Protein AF-A0A7S3CUX3-F1 (afdb_monomer)

Sequence (142 aa):
SDPFKGKRAVVFALPGAFTPTCSSTHLPGYEKAYEEIKSLDIDDVYCLSVNDAFVMRQWGLHLGLAEEKSSSASPLNPGNFQQVKVLPDGACLFTRGMGMSCTWDSERGFGERSWRYSVVINDMKIEKLFVEAGKVIQNFGP

Secondary structure (DSSP, 8-state):
--TTTT-EEEEEEES-TT-HHIIIIIHHHHHHTHHHHHTTT-SEEEEEESS-HHHHHHHHHHTTPPB-TT---BTTB---BSSSEEEE-TT-HHHHHTT-EEEE-SSS--EEEEPPEEEEEETTEEEEEEE-SS--------

Mean predicted aligned error: 5.37 Å

pLDDT: mean 88.11, std 15.16, range [32.12, 98.69]

Structure (mmCIF, N/CA/C/O backbone):
data_AF-A0A7S3CUX3-F1
#
_entry.id   AF-A0A7S3CUX3-F1
#
loop_
_atom_site.group_PDB
_atom_site.id
_atom_site.type_symbol
_atom_site.label_atom_id
_atom_site.label_alt_id
_atom_site.label_comp_id
_atom_site.label_asym_id
_atom_site.label_entity_id
_atom_site.label_seq_id
_atom_site.pdbx_PDB_ins_code
_atom_site.Cartn_x
_atom_site.Cartn_y
_atom_site.Cartn_z
_atom_site.occupancy
_atom_site.B_iso_or_equiv
_atom_site.auth_seq_id
_atom_site.auth_comp_id
_atom_site.auth_asym_id
_atom_site.auth_atom_id
_atom_site.pdbx_PDB_model_num
ATOM 1 N N . SER A 1 1 ? 4.358 -5.504 15.134 1.00 69.12 1 SER A N 1
ATOM 2 C CA . SER A 1 1 ? 3.013 -6.105 15.243 1.00 69.12 1 SER A CA 1
ATOM 3 C C . SER A 1 1 ? 2.420 -6.201 13.849 1.00 69.12 1 SER A C 1
ATOM 5 O O . SER A 1 1 ? 2.823 -5.426 12.991 1.00 69.12 1 SER A O 1
ATOM 7 N N . ASP A 1 2 ? 1.531 -7.165 13.605 1.00 84.06 2 ASP A N 1
ATOM 8 C CA . ASP A 1 2 ? 0.825 -7.293 12.322 1.00 84.06 2 ASP A CA 1
ATOM 9 C C . ASP A 1 2 ? -0.202 -6.148 12.175 1.00 84.06 2 ASP A C 1
ATOM 11 O O . ASP A 1 2 ? -0.963 -5.926 13.124 1.00 84.06 2 ASP A O 1
ATOM 15 N N . PRO A 1 3 ? -0.216 -5.394 11.058 1.00 87.88 3 PRO A N 1
ATOM 16 C CA . PRO A 1 3 ? -1.113 -4.253 10.886 1.00 87.88 3 PRO A CA 1
ATOM 17 C C . PRO A 1 3 ? -2.599 -4.629 10.783 1.00 87.88 3 PRO A C 1
ATOM 19 O O . PRO A 1 3 ? -3.429 -3.752 11.012 1.00 87.88 3 PRO A O 1
ATOM 22 N N . PHE A 1 4 ? -2.942 -5.889 10.484 1.00 94.56 4 PHE A N 1
ATOM 23 C CA . PHE A 1 4 ? -4.316 -6.336 10.207 1.00 94.56 4 PHE A CA 1
ATOM 24 C C . PHE A 1 4 ? -4.974 -7.114 11.353 1.00 94.56 4 PHE A C 1
ATOM 26 O O . PHE A 1 4 ? -6.173 -7.390 11.306 1.00 94.56 4 PHE A O 1
ATOM 33 N N . LYS A 1 5 ? -4.209 -7.504 12.377 1.00 96.81 5 LYS A N 1
ATOM 34 C CA . LYS A 1 5 ? -4.734 -8.277 13.507 1.00 96.81 5 LYS A CA 1
ATOM 35 C C . LYS A 1 5 ? -5.764 -7.470 14.300 1.00 96.81 5 LYS A C 1
ATOM 37 O O . LYS A 1 5 ? -5.457 -6.375 14.767 1.00 96.81 5 LYS A O 1
ATOM 42 N N . GLY A 1 6 ? -6.950 -8.048 14.501 1.00 97.50 6 GLY A N 1
ATOM 43 C CA . GLY A 1 6 ? -8.055 -7.425 15.232 1.00 97.50 6 GLY A CA 1
ATOM 44 C C . GLY A 1 6 ? -8.651 -6.197 14.542 1.00 97.50 6 GLY A C 1
ATOM 45 O O . GLY A 1 6 ? -9.296 -5.401 15.218 1.00 97.50 6 GLY A O 1
ATOM 46 N N . LYS A 1 7 ? -8.405 -6.023 13.237 1.00 97.62 7 LYS A N 1
ATOM 47 C CA . LYS A 1 7 ? -8.894 -4.893 12.445 1.00 97.62 7 LYS A CA 1
ATOM 48 C C . LYS A 1 7 ? -9.596 -5.353 11.183 1.00 97.62 7 LYS A C 1
ATOM 50 O O . LYS A 1 7 ? -9.254 -6.393 10.614 1.00 97.62 7 LYS A O 1
ATOM 55 N N . ARG A 1 8 ? -10.499 -4.518 10.689 1.00 98.25 8 ARG A N 1
ATOM 56 C CA . ARG A 1 8 ? -11.055 -4.599 9.345 1.00 98.25 8 ARG A CA 1
ATOM 57 C C . ARG A 1 8 ? -10.437 -3.501 8.486 1.00 98.25 8 ARG A C 1
ATOM 59 O O . ARG A 1 8 ? -10.713 -2.325 8.671 1.00 98.25 8 ARG A O 1
ATOM 66 N N . ALA A 1 9 ? -9.547 -3.869 7.576 1.00 98.38 9 ALA A N 1
ATOM 67 C CA . ALA A 1 9 ? -8.733 -2.945 6.797 1.00 98.38 9 ALA A CA 1
ATOM 68 C C . ALA A 1 9 ? -9.016 -3.051 5.297 1.00 98.38 9 ALA A C 1
ATOM 70 O O . ALA A 1 9 ? -9.287 -4.132 4.771 1.00 98.38 9 ALA A O 1
ATOM 71 N N . VAL A 1 10 ? -8.869 -1.930 4.595 1.00 98.69 10 VAL A N 1
ATOM 72 C CA . VAL A 1 10 ? -8.778 -1.896 3.132 1.00 98.69 10 VAL A CA 1
ATOM 73 C C . VAL A 1 10 ? -7.312 -1.783 2.743 1.00 98.69 10 VAL A C 1
ATOM 75 O O . VAL A 1 10 ? -6.604 -0.904 3.223 1.00 98.69 10 VAL A O 1
ATOM 78 N N . VAL A 1 11 ? -6.856 -2.641 1.835 1.00 98.50 11 VAL A N 1
ATOM 79 C CA . VAL A 1 11 ? -5.550 -2.507 1.183 1.00 98.50 11 VAL A CA 1
ATOM 80 C C . VAL A 1 11 ? -5.784 -2.368 -0.310 1.00 98.50 11 VAL A C 1
ATOM 82 O O . VAL A 1 11 ? -6.485 -3.186 -0.899 1.00 98.50 11 VAL A O 1
ATOM 85 N N . PHE A 1 12 ? -5.189 -1.364 -0.940 1.00 98.44 12 PHE A N 1
ATOM 86 C CA . PHE A 1 12 ? -5.101 -1.276 -2.391 1.00 98.44 12 PHE A CA 1
ATOM 87 C C . PHE A 1 12 ? -3.634 -1.281 -2.806 1.00 98.44 12 PHE A C 1
ATOM 89 O O . PHE A 1 12 ? -2.807 -0.555 -2.254 1.00 98.44 12 PHE A O 1
ATOM 96 N N . ALA A 1 13 ? -3.303 -2.141 -3.760 1.00 97.88 13 ALA A N 1
ATOM 97 C CA . ALA A 1 13 ? -1.951 -2.324 -4.247 1.00 97.88 13 ALA A CA 1
ATOM 98 C C . ALA A 1 13 ? -1.788 -1.741 -5.647 1.00 97.88 13 ALA A C 1
ATOM 100 O O . ALA A 1 13 ? -2.730 -1.674 -6.445 1.00 97.88 13 ALA A O 1
ATOM 101 N N . LEU A 1 14 ? -0.570 -1.304 -5.948 1.00 95.88 14 LEU A N 1
ATOM 102 C CA . LEU A 1 14 ? -0.236 -0.698 -7.226 1.00 95.88 14 LEU A CA 1
ATOM 103 C C . LEU A 1 14 ? 1.187 -1.047 -7.684 1.00 95.88 14 LEU A C 1
ATOM 105 O O . LEU A 1 14 ? 2.003 -1.482 -6.870 1.00 95.88 14 LEU A O 1
ATOM 109 N N . PRO A 1 15 ? 1.509 -0.840 -8.978 1.00 93.50 15 PRO A N 1
ATOM 110 C CA . PRO A 1 15 ? 2.791 -1.273 -9.520 1.00 93.50 15 PRO A CA 1
ATOM 111 C C . PRO A 1 15 ? 3.993 -0.507 -8.980 1.00 93.50 15 PRO A C 1
ATOM 113 O O . PRO A 1 15 ? 5.075 -1.071 -8.909 1.00 93.50 15 PRO A O 1
ATOM 116 N N . GLY A 1 16 ? 3.852 0.774 -8.642 1.00 93.94 16 GLY A N 1
ATOM 117 C CA . GLY A 1 16 ? 4.998 1.566 -8.210 1.00 93.94 16 GLY A CA 1
ATOM 118 C C . GLY A 1 16 ? 4.661 2.995 -7.817 1.00 93.94 16 GLY A C 1
ATOM 119 O O . GLY A 1 16 ? 3.861 3.662 -8.487 1.00 93.94 16 GLY A O 1
ATOM 120 N N . ALA A 1 17 ? 5.337 3.472 -6.772 1.00 95.31 17 ALA A N 1
ATOM 121 C CA . ALA A 1 17 ? 5.410 4.884 -6.416 1.00 95.31 17 ALA A CA 1
ATOM 122 C C . ALA A 1 17 ? 5.918 5.733 -7.599 1.00 95.31 17 ALA A C 1
ATOM 124 O O . ALA A 1 17 ? 6.675 5.248 -8.439 1.00 95.31 17 ALA A O 1
ATOM 125 N N . PHE A 1 18 ? 5.497 6.998 -7.667 1.00 94.44 18 PHE A N 1
ATOM 126 C CA . PHE A 1 18 ? 5.834 7.972 -8.722 1.00 94.44 18 PHE A CA 1
ATOM 127 C C . PHE A 1 18 ? 5.371 7.639 -10.153 1.00 94.44 18 PHE A C 1
ATOM 129 O O . PHE A 1 18 ? 5.563 8.448 -11.058 1.00 94.44 18 PHE A O 1
ATOM 136 N N . THR A 1 19 ? 4.703 6.510 -10.390 1.00 89.81 19 THR A N 1
ATOM 137 C CA . THR A 1 19 ? 4.199 6.165 -11.732 1.00 89.81 19 THR A CA 1
ATOM 138 C C . THR A 1 19 ? 2.901 6.928 -12.068 1.00 89.81 19 THR A C 1
ATOM 140 O O . THR A 1 19 ? 2.118 7.204 -11.155 1.00 89.81 19 THR A O 1
ATOM 143 N N . PRO A 1 20 ? 2.621 7.263 -13.350 1.00 86.94 20 PRO A N 1
ATOM 144 C CA . PRO A 1 20 ? 1.587 8.244 -13.711 1.00 86.94 20 PRO A CA 1
ATOM 145 C C . PRO A 1 20 ? 0.199 7.974 -13.112 1.00 86.94 20 PRO A C 1
ATOM 147 O O . PRO A 1 20 ? -0.285 8.774 -12.319 1.00 86.94 20 PRO A O 1
ATOM 150 N N . THR A 1 21 ? -0.416 6.823 -13.409 1.00 84.75 21 THR A N 1
ATOM 151 C CA . THR A 1 21 ? -1.767 6.474 -12.920 1.00 84.75 21 THR A CA 1
ATOM 152 C C . THR A 1 21 ? -1.833 6.389 -11.393 1.00 84.75 21 THR A C 1
ATOM 154 O O . THR A 1 21 ? -2.823 6.794 -10.781 1.00 84.75 21 THR A O 1
ATOM 157 N N . CYS A 1 22 ? -0.773 5.877 -10.763 1.00 83.25 22 CYS A N 1
ATOM 158 C CA . CYS A 1 22 ? -0.693 5.723 -9.312 1.00 83.25 22 CYS A CA 1
ATOM 159 C C . CYS A 1 22 ? -0.712 7.078 -8.603 1.00 83.25 22 CYS A C 1
ATOM 161 O O . CYS A 1 22 ? -1.434 7.235 -7.620 1.00 83.25 22 CYS A O 1
ATOM 163 N N . SER A 1 23 ? 0.046 8.041 -9.133 1.00 84.88 23 SER A N 1
ATOM 164 C CA . SER A 1 23 ? 0.186 9.391 -8.582 1.00 84.88 23 SER A CA 1
ATOM 165 C C . SER A 1 23 ? -0.977 10.316 -8.938 1.00 84.88 23 SER A C 1
ATOM 167 O O . SER A 1 23 ? -1.268 11.226 -8.174 1.00 84.88 23 SER A O 1
ATOM 169 N N . SER A 1 24 ? -1.641 10.114 -10.082 1.00 77.31 24 SER A N 1
ATOM 170 C CA . SER A 1 24 ? -2.699 11.023 -10.541 1.00 77.31 24 SER A CA 1
ATOM 171 C C . SER A 1 24 ? -4.106 10.615 -10.107 1.00 77.31 24 SER A C 1
ATOM 173 O O . SER A 1 24 ? -4.980 11.472 -10.023 1.00 77.31 24 SER A O 1
ATOM 175 N N . THR A 1 25 ? -4.357 9.320 -9.882 1.00 86.44 25 THR A N 1
ATOM 176 C CA . THR A 1 25 ? -5.729 8.812 -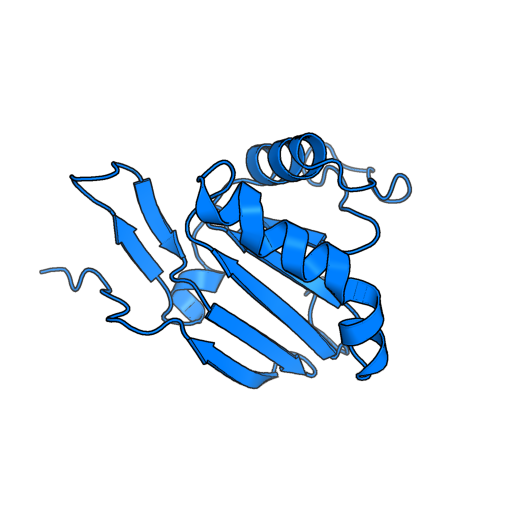9.681 1.00 86.44 25 THR A CA 1
ATOM 177 C C . THR A 1 25 ? -5.865 7.827 -8.533 1.00 86.44 25 THR A C 1
ATOM 179 O O . THR A 1 25 ? -6.784 7.972 -7.738 1.00 86.44 25 THR A O 1
ATOM 182 N N . HIS A 1 26 ? -4.972 6.841 -8.419 1.00 88.88 26 HIS A N 1
ATOM 183 C CA . HIS A 1 26 ? -5.181 5.715 -7.508 1.00 88.88 26 HIS A CA 1
ATOM 184 C C . HIS A 1 26 ? -5.100 6.148 -6.038 1.00 88.88 26 HIS A C 1
ATOM 186 O O . HIS A 1 26 ? -6.121 6.189 -5.358 1.00 88.88 26 HIS A O 1
ATOM 192 N N . LEU A 1 27 ? -3.918 6.549 -5.559 1.00 95.62 27 LEU A N 1
ATOM 193 C CA . LEU A 1 27 ? -3.761 6.974 -4.166 1.00 95.62 27 LEU A CA 1
ATOM 194 C C . LEU A 1 27 ? -4.596 8.231 -3.841 1.00 95.62 27 LEU A C 1
ATOM 196 O O . LEU A 1 27 ? -5.329 8.184 -2.854 1.00 95.62 27 LEU A O 1
ATOM 200 N N . PRO A 1 28 ? -4.601 9.301 -4.669 1.00 96.88 28 PRO A N 1
ATOM 201 C CA . PRO A 1 28 ? -5.448 10.467 -4.401 1.00 96.88 28 PRO A CA 1
ATOM 202 C C . PRO A 1 28 ? -6.950 10.154 -4.373 1.00 96.88 28 PRO A C 1
ATOM 204 O O . PRO A 1 28 ? -7.701 10.801 -3.647 1.00 96.88 28 PRO A O 1
ATOM 207 N N . GLY A 1 29 ? -7.406 9.167 -5.151 1.00 97.38 29 GLY A N 1
ATOM 208 C CA . GLY A 1 29 ? -8.799 8.725 -5.155 1.00 97.38 29 GLY A CA 1
ATOM 209 C C . GLY A 1 29 ? -9.204 8.078 -3.832 1.00 97.38 29 GLY A C 1
ATOM 210 O O . GLY A 1 29 ? -10.242 8.435 -3.280 1.00 97.38 29 GLY A O 1
ATOM 211 N N . TYR A 1 30 ? -8.364 7.187 -3.296 1.00 97.94 30 TYR A N 1
ATOM 212 C CA . TYR A 1 30 ? -8.581 6.582 -1.977 1.00 97.94 30 TYR A CA 1
ATOM 213 C C . TYR A 1 30 ? -8.477 7.602 -0.841 1.00 97.94 30 TYR A C 1
ATOM 215 O O . TYR A 1 30 ? -9.271 7.533 0.090 1.00 97.94 30 TYR A O 1
ATOM 223 N N . GLU A 1 31 ? -7.560 8.568 -0.935 1.00 97.56 31 GLU A N 1
ATOM 224 C CA . GLU A 1 31 ? -7.457 9.663 0.038 1.00 97.56 31 GLU A CA 1
ATOM 225 C C . GLU A 1 31 ? -8.737 10.514 0.040 1.00 97.56 31 GLU A C 1
ATOM 227 O O . GLU A 1 31 ? -9.319 10.778 1.085 1.00 97.56 31 GLU A O 1
ATOM 232 N N . LYS A 1 32 ? -9.262 10.875 -1.139 1.00 97.88 32 LYS A N 1
ATOM 233 C CA . LYS A 1 32 ? -10.522 11.628 -1.249 1.00 97.88 32 LYS A CA 1
ATOM 234 C C . LYS A 1 32 ? -11.732 10.846 -0.719 1.00 97.88 32 LYS A C 1
ATOM 236 O O . LYS A 1 32 ? -12.650 11.453 -0.174 1.00 97.88 32 LYS A O 1
ATOM 241 N N . ALA A 1 33 ? -11.750 9.528 -0.913 1.00 98.06 33 ALA A N 1
ATOM 242 C CA . ALA A 1 33 ? -12.823 8.642 -0.463 1.00 98.06 33 ALA A CA 1
ATOM 243 C C . ALA A 1 33 ? -12.624 8.124 0.974 1.00 98.06 33 ALA A C 1
ATOM 245 O O . ALA A 1 33 ? -13.408 7.294 1.430 1.00 98.06 33 ALA A O 1
ATOM 246 N N . TYR A 1 34 ? -11.589 8.577 1.691 1.00 98.25 34 TYR A N 1
ATOM 247 C CA . TYR A 1 34 ? -11.186 7.996 2.971 1.00 98.25 34 TYR A CA 1
ATOM 248 C C . TYR A 1 34 ? -12.329 7.963 3.993 1.00 98.25 34 TYR A C 1
ATOM 250 O O . TYR A 1 34 ? -12.632 6.899 4.523 1.00 98.25 34 TYR A O 1
ATOM 258 N N . GLU A 1 35 ? -13.026 9.083 4.206 1.00 98.25 35 GLU A N 1
ATOM 259 C CA . GLU A 1 35 ? -14.149 9.158 5.155 1.00 98.25 35 GLU A CA 1
ATOM 260 C C . GLU A 1 35 ? -15.331 8.258 4.755 1.00 98.25 35 GLU A C 1
ATOM 262 O O . GLU A 1 35 ? -15.957 7.629 5.608 1.00 98.25 35 GLU A O 1
ATOM 267 N N . GLU A 1 36 ? -15.608 8.128 3.454 1.00 98.44 36 GLU A N 1
ATOM 268 C CA . GLU A 1 36 ? -16.633 7.206 2.948 1.00 98.44 36 GLU A CA 1
ATOM 269 C C . GLU A 1 36 ? -16.244 5.754 3.247 1.00 98.44 36 GLU A C 1
ATOM 271 O O . GLU A 1 36 ? -17.052 4.995 3.778 1.00 98.44 36 GLU A O 1
ATOM 276 N N . ILE A 1 37 ? -14.988 5.379 2.995 1.00 98.38 37 ILE A N 1
ATOM 277 C CA . ILE A 1 37 ? -14.470 4.040 3.299 1.00 98.38 37 ILE A CA 1
ATOM 278 C C . ILE A 1 37 ? -14.524 3.775 4.808 1.00 98.38 37 ILE A C 1
ATOM 280 O O . ILE A 1 37 ? -14.980 2.713 5.231 1.00 98.38 37 ILE A O 1
ATOM 284 N N . LYS A 1 38 ? -14.099 4.741 5.629 1.00 98.25 38 LYS A N 1
ATOM 285 C CA . LYS A 1 38 ? -14.136 4.660 7.095 1.00 98.25 38 LYS A CA 1
ATOM 286 C C . LYS A 1 38 ? -15.557 4.465 7.628 1.00 98.25 38 LYS A C 1
ATOM 288 O O . LYS A 1 38 ? -15.726 3.720 8.589 1.00 98.25 38 LYS A O 1
ATOM 293 N N . SER A 1 39 ? -16.567 5.061 6.985 1.00 98.19 39 SER A N 1
ATOM 294 C CA . SER A 1 39 ? -17.981 4.909 7.365 1.00 98.19 39 SER A CA 1
ATOM 295 C C . SER A 1 39 ? -18.536 3.486 7.190 1.00 98.19 39 SER A C 1
ATOM 297 O O . SER A 1 39 ? -19.584 3.171 7.744 1.00 98.19 39 SER A O 1
ATOM 299 N N . LEU A 1 40 ? -17.826 2.613 6.463 1.00 97.88 40 LEU A N 1
ATOM 300 C CA . LEU A 1 40 ? -18.182 1.204 6.249 1.00 97.88 40 LEU A CA 1
ATOM 301 C C . LEU A 1 40 ? -17.578 0.266 7.309 1.00 97.88 40 LEU A C 1
ATOM 303 O O . LEU A 1 40 ? -17.317 -0.902 7.006 1.00 97.88 40 LEU A O 1
ATOM 307 N N . ASP A 1 41 ? -17.306 0.771 8.516 1.00 97.94 41 ASP A N 1
ATOM 308 C CA . ASP A 1 41 ? -16.629 0.052 9.606 1.00 97.94 41 ASP A CA 1
ATOM 309 C C . ASP A 1 41 ? -15.248 -0.491 9.187 1.00 97.94 41 ASP A C 1
ATOM 311 O O . ASP A 1 41 ? -14.903 -1.654 9.419 1.00 97.94 41 ASP A O 1
ATOM 315 N N . ILE A 1 42 ? -14.469 0.348 8.497 1.00 98.56 42 ILE A N 1
ATOM 316 C CA . ILE A 1 42 ? -13.063 0.084 8.166 1.00 98.56 42 ILE A CA 1
ATOM 317 C C . ILE A 1 42 ? -12.175 0.822 9.166 1.00 98.56 42 ILE A C 1
ATOM 319 O O . ILE A 1 42 ? -12.314 2.027 9.358 1.00 98.56 42 ILE A O 1
ATOM 323 N N . ASP A 1 43 ? -11.226 0.125 9.784 1.00 97.94 43 ASP A N 1
ATOM 324 C CA . ASP A 1 43 ? -10.275 0.669 10.755 1.00 97.94 43 ASP A CA 1
ATOM 325 C C . ASP A 1 43 ? -9.136 1.442 10.089 1.00 97.94 43 ASP A C 1
ATOM 327 O O . ASP A 1 43 ? -8.785 2.533 10.536 1.00 97.94 43 ASP A O 1
ATOM 331 N N . ASP A 1 44 ? -8.579 0.908 9.005 1.00 96.94 44 ASP A N 1
ATOM 332 C CA . ASP A 1 44 ? -7.413 1.472 8.328 1.00 96.94 44 ASP A CA 1
ATOM 333 C C . ASP A 1 44 ? -7.493 1.270 6.810 1.00 96.94 44 ASP A C 1
ATOM 335 O O . ASP A 1 44 ? -7.979 0.245 6.324 1.00 96.94 44 ASP A O 1
ATOM 339 N N . VAL A 1 45 ? -6.959 2.241 6.064 1.00 98.25 45 VAL A N 1
ATOM 340 C CA . VAL A 1 45 ? -6.804 2.174 4.606 1.00 98.25 45 VAL A CA 1
ATOM 341 C C . VAL A 1 45 ? -5.321 2.230 4.265 1.00 98.25 45 VAL A C 1
ATOM 343 O O . VAL A 1 45 ? -4.608 3.132 4.706 1.00 98.25 45 VAL A O 1
ATOM 346 N N . TYR A 1 46 ? -4.858 1.272 3.467 1.00 97.94 46 TYR A N 1
ATOM 347 C CA . TYR A 1 46 ? -3.451 1.103 3.134 1.00 97.94 46 TYR A CA 1
ATOM 348 C C . TYR A 1 46 ? -3.195 1.123 1.626 1.00 97.94 46 TYR A C 1
ATOM 350 O O . TYR A 1 46 ? -3.818 0.380 0.871 1.00 97.94 46 TYR A O 1
ATOM 358 N N . CYS A 1 47 ? -2.199 1.901 1.208 1.00 98.00 47 CYS A N 1
ATOM 359 C CA . CYS A 1 47 ? -1.605 1.865 -0.121 1.00 98.00 47 CYS A CA 1
ATOM 360 C C . CYS A 1 47 ? -0.352 0.982 -0.113 1.00 98.00 47 CYS A C 1
ATOM 362 O O . CYS A 1 47 ? 0.659 1.349 0.490 1.00 98.00 47 CYS A O 1
ATOM 364 N N . LEU A 1 48 ? -0.375 -0.143 -0.825 1.00 98.00 48 LEU A N 1
ATOM 365 C CA . LEU A 1 48 ? 0.749 -1.075 -0.917 1.00 98.00 48 LEU A CA 1
ATOM 366 C C . LEU A 1 48 ? 1.489 -0.951 -2.254 1.00 98.00 48 LEU A C 1
ATOM 368 O O . LEU A 1 48 ? 0.878 -0.872 -3.319 1.00 98.00 48 LEU A O 1
ATOM 372 N N . SER A 1 49 ? 2.819 -0.982 -2.209 1.00 97.62 49 SER A N 1
ATOM 373 C CA . SER A 1 49 ? 3.655 -1.108 -3.407 1.00 97.62 49 SER A CA 1
ATOM 374 C C . SER A 1 49 ? 4.938 -1.871 -3.102 1.00 97.62 49 SER A C 1
ATOM 376 O O . SER A 1 49 ? 5.447 -1.824 -1.981 1.00 97.62 49 SER A O 1
ATOM 378 N N . VAL A 1 50 ? 5.504 -2.506 -4.132 1.00 96.88 50 VAL A N 1
ATOM 379 C CA . VAL A 1 50 ? 6.839 -3.123 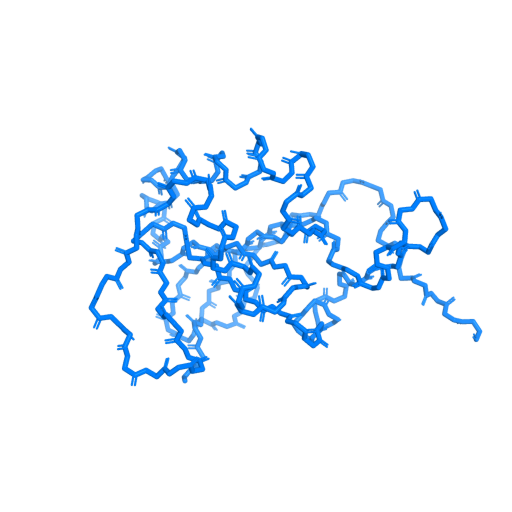-4.093 1.00 96.88 50 VAL A CA 1
ATOM 380 C C . VAL A 1 50 ? 7.892 -2.025 -4.256 1.00 96.88 50 VAL A C 1
ATOM 382 O O . VAL A 1 50 ? 8.555 -1.897 -5.281 1.00 96.88 50 VAL A O 1
ATOM 385 N N . ASN A 1 51 ? 7.980 -1.155 -3.258 1.00 96.00 51 ASN A N 1
ATOM 386 C CA . ASN A 1 51 ? 8.992 -0.119 -3.093 1.00 96.00 51 ASN A CA 1
ATOM 387 C C . ASN A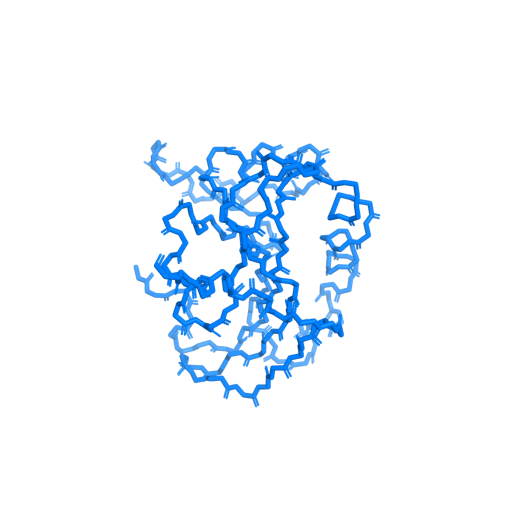 1 51 ? 9.459 -0.153 -1.633 1.00 96.00 51 ASN A C 1
ATOM 389 O O . ASN A 1 51 ? 8.719 -0.585 -0.747 1.00 96.00 51 ASN A O 1
ATOM 393 N N . ASP A 1 52 ? 10.677 0.306 -1.366 1.00 94.00 52 ASP A N 1
ATOM 394 C CA . ASP A 1 52 ? 11.165 0.454 0.002 1.00 94.00 52 ASP A CA 1
ATOM 395 C C . ASP A 1 52 ? 10.440 1.587 0.757 1.00 94.00 52 ASP A C 1
ATOM 397 O O . ASP A 1 52 ? 9.748 2.434 0.181 1.00 94.00 52 ASP A O 1
ATOM 401 N N . ALA A 1 53 ? 10.612 1.600 2.080 1.00 91.38 53 ALA A N 1
ATOM 402 C CA . ALA A 1 53 ? 9.954 2.551 2.971 1.00 91.38 53 ALA A CA 1
ATOM 403 C C . ALA A 1 53 ? 10.332 4.013 2.691 1.00 91.38 53 ALA A C 1
ATOM 405 O O . ALA A 1 53 ? 9.490 4.899 2.852 1.00 91.38 53 ALA A O 1
ATOM 406 N N . PHE A 1 54 ? 11.566 4.280 2.254 1.00 91.56 54 PHE A N 1
ATOM 407 C CA . PHE A 1 54 ? 12.030 5.640 1.991 1.00 91.56 54 PHE A CA 1
ATOM 408 C C . PHE A 1 54 ? 11.350 6.202 0.746 1.00 91.56 54 PHE A C 1
ATOM 410 O O . PHE A 1 54 ? 10.818 7.314 0.790 1.00 91.56 54 PHE A O 1
ATOM 417 N N . VAL A 1 55 ? 11.292 5.410 -0.328 1.00 94.50 55 VAL A N 1
ATOM 418 C CA . VAL A 1 55 ? 10.575 5.769 -1.558 1.00 94.50 55 VAL A CA 1
ATOM 419 C C . VAL A 1 55 ? 9.085 5.960 -1.285 1.00 94.50 55 VAL A C 1
ATOM 421 O O . VAL A 1 55 ? 8.528 6.983 -1.683 1.00 94.50 55 VAL A O 1
ATOM 424 N N . MET A 1 56 ? 8.440 5.031 -0.570 1.00 95.31 56 MET A N 1
ATOM 425 C CA . MET A 1 56 ? 7.008 5.139 -0.258 1.00 95.31 56 MET A CA 1
ATOM 426 C C . MET A 1 56 ? 6.681 6.381 0.576 1.00 95.31 56 MET A C 1
ATOM 428 O O . MET A 1 56 ? 5.701 7.068 0.288 1.00 95.31 56 MET A O 1
ATOM 432 N N . ARG A 1 57 ? 7.517 6.719 1.567 1.00 93.06 57 ARG A N 1
ATOM 433 C CA . ARG A 1 57 ? 7.334 7.939 2.363 1.00 93.06 57 ARG A CA 1
ATOM 434 C C . ARG A 1 57 ? 7.512 9.203 1.526 1.00 93.06 57 ARG A C 1
ATOM 436 O O . ARG A 1 57 ? 6.657 10.082 1.575 1.00 93.06 57 ARG A O 1
ATOM 443 N N . GLN A 1 58 ? 8.604 9.313 0.766 1.00 94.00 58 GLN A N 1
ATOM 444 C CA . GLN A 1 58 ? 8.842 10.497 -0.070 1.00 94.00 58 GLN A CA 1
ATOM 445 C C . GLN A 1 58 ? 7.745 10.679 -1.118 1.00 94.00 58 GLN A C 1
ATOM 447 O O . GLN A 1 58 ? 7.357 11.805 -1.414 1.00 94.00 58 GLN A O 1
ATOM 452 N N . TRP A 1 59 ? 7.200 9.583 -1.638 1.00 96.50 59 TRP A N 1
ATOM 453 C CA . TRP A 1 59 ? 6.074 9.634 -2.558 1.00 96.50 59 TRP A CA 1
ATOM 454 C C . TRP A 1 59 ? 4.790 10.148 -1.899 1.00 96.50 59 TRP A C 1
ATOM 456 O O . TRP A 1 59 ? 4.154 11.043 -2.448 1.00 96.50 59 TRP A O 1
ATOM 466 N N . GLY A 1 60 ? 4.436 9.661 -0.705 1.00 95.62 60 GLY A N 1
ATOM 467 C CA . GLY A 1 60 ? 3.278 10.184 0.029 1.00 95.62 60 GLY A CA 1
ATOM 468 C C . GLY A 1 60 ? 3.417 11.674 0.368 1.00 95.62 60 GLY A C 1
ATOM 469 O O . GLY A 1 60 ? 2.482 12.443 0.160 1.00 95.62 60 GLY A O 1
ATOM 470 N N . LEU A 1 61 ? 4.615 12.110 0.775 1.00 94.00 61 LEU A N 1
ATOM 471 C CA . LEU A 1 61 ? 4.935 13.528 0.979 1.00 94.00 61 LEU A CA 1
ATOM 472 C C . LEU A 1 61 ? 4.798 14.352 -0.306 1.00 94.00 61 LEU A C 1
ATOM 474 O O . LEU A 1 61 ? 4.220 15.435 -0.286 1.00 94.00 61 LEU A O 1
ATOM 478 N N . HIS A 1 62 ? 5.302 13.834 -1.427 1.00 95.88 62 HIS A N 1
ATOM 479 C CA . HIS A 1 62 ? 5.187 14.473 -2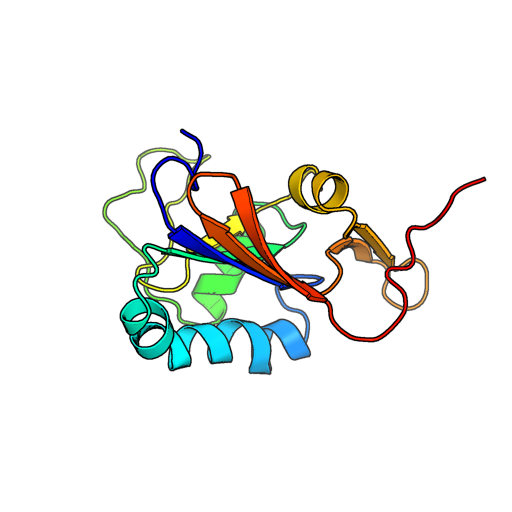.738 1.00 95.88 62 HIS A CA 1
ATOM 480 C C . HIS A 1 62 ? 3.724 14.655 -3.173 1.00 95.88 62 HIS A C 1
ATOM 482 O O . HIS A 1 62 ? 3.398 15.657 -3.804 1.00 95.88 62 HIS A O 1
ATOM 488 N N . LEU A 1 63 ? 2.843 13.721 -2.806 1.00 96.38 63 LEU A N 1
ATOM 489 C CA . LEU A 1 63 ? 1.401 13.809 -3.055 1.00 96.38 63 LEU A CA 1
ATOM 490 C C . LEU A 1 63 ? 0.650 14.689 -2.040 1.00 96.38 63 LEU A C 1
ATOM 492 O O . LEU A 1 63 ? -0.557 14.872 -2.179 1.00 96.38 63 LEU A O 1
ATOM 496 N N . GLY A 1 64 ? 1.341 15.247 -1.042 1.00 95.25 64 GLY A N 1
ATOM 497 C CA . GLY A 1 64 ? 0.750 16.132 -0.040 1.00 95.25 64 GLY A CA 1
ATOM 498 C C . GLY A 1 64 ? 0.000 15.413 1.083 1.00 95.25 64 GLY A C 1
ATOM 499 O O . GLY A 1 64 ? -0.799 16.053 1.766 1.00 95.25 64 GLY A O 1
ATOM 500 N N . LEU A 1 65 ? 0.244 14.114 1.298 1.00 95.31 65 LEU A N 1
ATOM 501 C CA . LEU A 1 65 ? -0.349 13.390 2.423 1.00 95.31 65 LEU A CA 1
ATOM 502 C C . LEU A 1 65 ? 0.132 13.969 3.762 1.00 95.31 65 LEU A C 1
ATOM 504 O O . LEU A 1 65 ? 1.321 14.238 3.959 1.00 95.31 65 LEU A O 1
ATOM 508 N N . ALA A 1 66 ? -0.793 14.130 4.708 1.00 93.38 66 ALA A N 1
ATOM 509 C CA . ALA A 1 66 ? -0.485 14.673 6.026 1.00 93.38 66 ALA A CA 1
ATOM 510 C C . ALA A 1 66 ? 0.212 13.620 6.901 1.00 93.38 66 ALA A C 1
ATOM 512 O O . ALA A 1 66 ? -0.374 12.588 7.227 1.00 93.38 66 ALA A O 1
ATOM 513 N N . GLU A 1 67 ? 1.459 13.872 7.304 1.00 90.12 67 GLU A N 1
ATOM 514 C CA . GLU A 1 67 ? 2.198 12.952 8.176 1.00 90.12 67 GLU A CA 1
ATOM 515 C C . GLU A 1 67 ? 1.584 12.851 9.581 1.00 90.12 67 GLU A C 1
ATOM 517 O O . GLU A 1 67 ? 1.162 13.839 10.198 1.00 90.12 67 GLU A O 1
ATOM 522 N N . GLU A 1 68 ? 1.606 11.636 10.123 1.00 85.56 68 GLU A N 1
ATOM 523 C CA . GLU A 1 68 ? 1.324 11.343 11.520 1.00 85.56 68 GLU A CA 1
ATOM 524 C C . GLU A 1 68 ? 2.609 11.532 12.344 1.00 85.56 68 GLU A C 1
ATOM 526 O O . GLU A 1 68 ? 3.422 10.625 12.524 1.00 85.56 68 GLU A O 1
ATOM 531 N N . LYS A 1 69 ? 2.797 12.746 12.868 1.00 68.69 69 LYS A N 1
ATOM 532 C CA . LYS A 1 69 ? 4.014 13.154 13.597 1.00 68.69 69 LYS A CA 1
ATOM 533 C C . LYS A 1 69 ? 4.221 12.449 14.949 1.00 68.69 69 LYS A C 1
ATOM 535 O O . LYS A 1 69 ? 5.247 12.663 15.585 1.00 68.69 69 LYS A O 1
ATOM 540 N N . SER A 1 70 ? 3.263 11.643 15.408 1.00 64.75 70 SER A N 1
ATOM 541 C CA . SER A 1 70 ? 3.310 10.951 16.705 1.00 64.75 70 SER A CA 1
ATOM 542 C C . SER A 1 70 ? 4.194 9.693 16.699 1.00 64.75 70 SER A C 1
ATOM 544 O O . SER A 1 70 ? 4.553 9.210 17.770 1.00 64.75 70 SER A O 1
ATOM 546 N N . SER A 1 71 ? 4.541 9.145 15.526 1.00 56.06 71 SER A N 1
ATOM 547 C CA . SER A 1 71 ? 5.019 7.757 15.406 1.00 56.06 71 SER A CA 1
ATOM 548 C C . SER A 1 71 ? 6.498 7.578 15.020 1.00 56.06 71 SER A C 1
ATOM 550 O O . SER A 1 71 ? 6.984 6.445 14.977 1.00 56.06 71 SER A O 1
ATOM 552 N N . SER A 1 72 ? 7.270 8.648 14.796 1.00 52.72 72 SER A N 1
ATOM 553 C CA . SER A 1 72 ? 8.670 8.526 14.355 1.00 52.72 72 SER A CA 1
ATOM 554 C C . SER A 1 72 ? 9.660 8.393 15.525 1.00 52.72 72 SER A C 1
ATOM 556 O O . SER A 1 72 ? 10.307 9.363 15.921 1.00 52.72 72 SER A O 1
ATOM 558 N N . ALA A 1 73 ? 9.810 7.185 16.074 1.00 52.19 73 ALA A N 1
ATOM 559 C CA . ALA A 1 73 ? 10.868 6.872 17.047 1.00 52.19 73 ALA A CA 1
ATOM 560 C C . ALA A 1 73 ? 12.082 6.143 16.431 1.00 52.19 73 ALA A C 1
ATOM 562 O O . ALA A 1 73 ? 13.101 5.986 17.100 1.00 52.19 73 ALA A O 1
ATOM 563 N N . SER A 1 74 ? 12.002 5.685 15.172 1.00 59.84 74 SER A N 1
ATOM 564 C CA . SER A 1 74 ? 13.053 4.872 14.542 1.00 59.84 74 SER A CA 1
ATOM 565 C C . SER A 1 74 ? 13.429 5.374 13.143 1.00 59.84 74 SER A C 1
ATOM 567 O O . SER A 1 74 ? 12.539 5.582 12.320 1.00 59.84 74 SER A O 1
ATOM 569 N N . PRO A 1 75 ? 14.730 5.478 12.805 1.00 58.66 75 PRO A N 1
ATOM 570 C CA . PRO A 1 75 ? 15.177 5.797 11.445 1.00 58.66 75 PRO A CA 1
ATOM 571 C C . PRO A 1 75 ? 14.801 4.716 10.415 1.00 58.66 75 PRO A C 1
ATOM 573 O O . PRO A 1 75 ? 14.849 4.974 9.216 1.00 58.66 75 PRO A O 1
ATOM 576 N N . LEU A 1 76 ? 14.407 3.519 10.872 1.00 57.28 76 LEU A N 1
ATOM 577 C CA . LEU A 1 76 ? 13.907 2.421 10.035 1.00 57.28 76 LEU A CA 1
ATOM 578 C C . LEU A 1 76 ? 12.371 2.359 9.969 1.00 57.28 76 LEU A C 1
ATOM 580 O O . LEU A 1 76 ? 11.828 1.561 9.211 1.00 57.28 76 LEU A O 1
ATOM 584 N N . ASN A 1 77 ? 11.668 3.175 10.758 1.00 62.53 77 ASN A N 1
ATOM 585 C CA . ASN A 1 77 ? 10.215 3.307 10.709 1.00 62.53 77 ASN A CA 1
ATOM 586 C C . ASN A 1 77 ? 9.867 4.801 10.742 1.00 62.53 77 ASN A C 1
ATOM 588 O O . ASN A 1 77 ? 9.600 5.345 11.818 1.00 62.53 77 ASN A O 1
ATOM 592 N N . PRO A 1 78 ? 9.926 5.485 9.586 1.00 60.38 78 PRO A N 1
ATOM 593 C CA . PRO A 1 78 ? 9.882 6.942 9.522 1.00 60.38 78 PRO A CA 1
ATOM 594 C C . PRO A 1 78 ? 8.486 7.539 9.796 1.00 60.38 78 PRO A C 1
ATOM 596 O O . PRO A 1 78 ? 8.261 8.709 9.501 1.00 60.38 78 PRO A O 1
ATOM 599 N N . GLY A 1 79 ? 7.566 6.763 10.374 1.00 74.88 79 GLY A N 1
ATOM 600 C CA . GLY A 1 79 ? 6.171 7.132 10.586 1.00 74.88 79 GLY A CA 1
ATOM 601 C C . GLY A 1 79 ? 5.291 6.811 9.379 1.00 74.88 79 GLY A C 1
ATOM 602 O O . GLY A 1 79 ? 5.731 6.198 8.403 1.00 74.88 79 GLY A O 1
ATOM 603 N N . ASN A 1 80 ? 4.021 7.197 9.467 1.00 89.69 80 ASN A N 1
ATOM 604 C CA . ASN A 1 80 ? 3.038 7.014 8.401 1.00 89.69 80 ASN A CA 1
ATOM 605 C C . ASN A 1 80 ? 2.171 8.276 8.240 1.00 89.69 80 ASN A C 1
ATOM 607 O O . ASN A 1 80 ? 2.488 9.323 8.804 1.00 89.69 80 ASN A O 1
ATOM 611 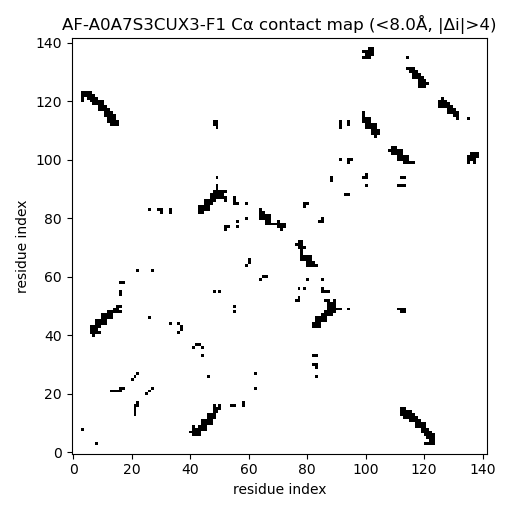N N . PHE A 1 81 ? 1.101 8.197 7.455 1.00 93.06 81 PHE A N 1
ATOM 612 C CA . PHE A 1 81 ? 0.185 9.307 7.190 1.00 93.06 81 PHE A CA 1
ATOM 613 C C . PHE A 1 81 ? -1.118 9.178 7.990 1.00 93.06 81 PHE A C 1
ATOM 615 O O . PHE A 1 81 ? -1.480 8.090 8.438 1.00 93.06 81 PHE A O 1
ATOM 622 N N . GLN A 1 82 ? -1.807 10.304 8.187 1.00 93.44 82 GLN A N 1
ATOM 623 C CA . GLN A 1 82 ? -3.003 10.404 9.034 1.00 93.44 82 GLN A CA 1
ATOM 624 C C . GLN A 1 82 ? -4.214 9.644 8.473 1.00 93.44 82 GLN A C 1
ATOM 626 O O . GLN A 1 82 ? -4.985 9.084 9.249 1.00 93.44 82 GLN A O 1
ATOM 631 N N . GLN A 1 83 ? -4.375 9.638 7.146 1.00 96.00 83 GLN A N 1
ATOM 632 C CA . GLN A 1 83 ? -5.472 8.970 6.441 1.00 96.00 83 GLN A CA 1
ATOM 633 C C . GLN A 1 83 ? -4.970 7.695 5.755 1.00 96.00 83 GLN A C 1
ATOM 635 O O . GLN A 1 83 ? -4.723 6.695 6.433 1.00 96.00 83 GLN A O 1
ATOM 640 N N . VAL A 1 84 ? -4.779 7.704 4.428 1.00 97.25 84 VAL A N 1
ATOM 641 C CA . VAL A 1 84 ? -4.237 6.542 3.721 1.00 97.25 84 VAL A CA 1
ATOM 642 C C . VAL A 1 84 ? -2.787 6.320 4.134 1.00 97.25 84 VAL A C 1
ATOM 644 O O . VAL A 1 84 ? -1.894 7.119 3.856 1.00 97.25 84 VAL A O 1
ATOM 647 N N . LYS A 1 85 ? -2.539 5.175 4.764 1.00 95.69 85 LYS A N 1
ATOM 648 C CA . LYS A 1 85 ? -1.212 4.755 5.208 1.00 95.69 85 LYS A CA 1
ATOM 649 C C . LYS A 1 85 ? -0.464 4.069 4.073 1.00 95.69 85 LYS A C 1
ATOM 651 O O . LYS A 1 85 ? -1.044 3.297 3.318 1.00 95.69 85 LYS A O 1
ATOM 656 N N . VAL A 1 86 ? 0.842 4.279 3.961 1.00 95.00 86 VAL A N 1
ATOM 657 C CA . VAL A 1 86 ? 1.675 3.561 2.983 1.00 95.00 86 VAL A CA 1
ATOM 658 C C . VAL A 1 86 ? 2.248 2.276 3.585 1.00 95.00 86 VAL A C 1
ATOM 660 O O . VAL A 1 86 ? 2.726 2.275 4.721 1.00 95.00 86 VAL A O 1
ATOM 663 N N . LEU A 1 87 ? 2.210 1.182 2.820 1.00 94.75 87 LEU A N 1
ATOM 664 C CA . LEU A 1 87 ? 2.793 -0.120 3.154 1.00 94.75 87 LEU A CA 1
ATOM 665 C C . LEU A 1 87 ? 3.917 -0.467 2.160 1.00 94.75 87 LEU A C 1
ATOM 667 O O . LEU A 1 87 ? 3.634 -0.833 1.015 1.00 94.75 87 LEU A O 1
ATOM 671 N N . PRO A 1 88 ? 5.192 -0.349 2.571 1.00 94.81 88 PRO A N 1
ATOM 672 C CA . PRO A 1 88 ? 6.334 -0.671 1.722 1.00 94.81 88 PRO A CA 1
ATOM 673 C C . PRO A 1 88 ? 6.614 -2.179 1.703 1.00 94.81 88 PRO A C 1
ATOM 675 O O . PRO A 1 88 ? 7.288 -2.714 2.582 1.00 94.81 88 PRO A O 1
ATOM 678 N N . ASP A 1 89 ? 6.141 -2.874 0.670 1.00 95.88 89 ASP A N 1
ATOM 679 C CA . ASP A 1 89 ? 6.421 -4.297 0.434 1.00 95.88 89 ASP A CA 1
ATOM 680 C C . ASP A 1 89 ? 7.718 -4.471 -0.376 1.00 95.88 89 ASP A C 1
ATOM 682 O O . ASP A 1 89 ? 7.750 -5.114 -1.423 1.00 95.88 89 AS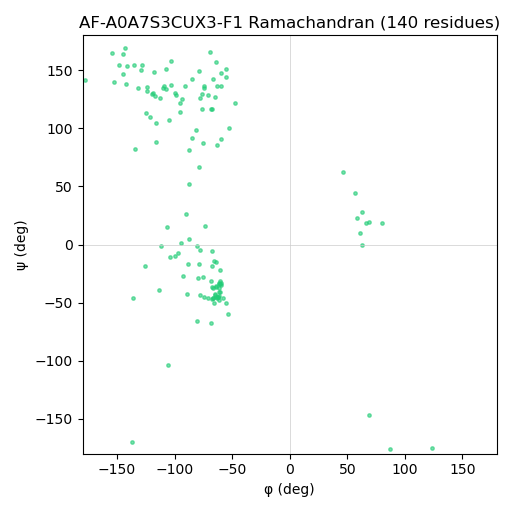P A O 1
ATOM 686 N N . GLY A 1 90 ? 8.811 -3.851 0.079 1.00 94.75 90 GLY A N 1
ATOM 687 C CA . GLY A 1 90 ? 10.068 -3.768 -0.679 1.00 94.75 90 GLY A CA 1
ATOM 688 C C . GLY A 1 90 ? 10.713 -5.121 -1.013 1.00 94.75 90 GLY A C 1
ATOM 689 O O . GLY A 1 90 ? 11.475 -5.213 -1.969 1.00 94.75 90 GLY A O 1
ATOM 690 N N . ALA A 1 91 ? 10.382 -6.178 -0.263 1.00 94.56 91 ALA A N 1
ATOM 691 C CA . ALA A 1 91 ? 10.831 -7.551 -0.518 1.00 94.56 91 ALA A CA 1
ATOM 692 C C . ALA A 1 91 ? 9.833 -8.387 -1.353 1.00 94.56 91 ALA A C 1
ATOM 694 O O . ALA A 1 91 ? 10.085 -9.568 -1.608 1.00 94.56 91 ALA A O 1
ATOM 695 N N . CYS A 1 92 ? 8.710 -7.789 -1.774 1.00 95.44 92 CYS A N 1
ATOM 696 C CA . CYS A 1 92 ? 7.629 -8.429 -2.528 1.00 95.44 92 CYS A CA 1
ATOM 697 C C . CYS A 1 92 ? 7.002 -9.644 -1.808 1.00 95.44 92 CYS A C 1
ATOM 699 O O . CYS A 1 92 ? 6.451 -10.542 -2.443 1.00 95.44 92 CYS A O 1
ATOM 701 N N . LEU A 1 93 ? 7.112 -9.733 -0.479 1.00 95.50 93 LEU A N 1
ATOM 702 C CA . LEU A 1 93 ? 6.670 -10.917 0.265 1.00 95.50 93 LEU A CA 1
ATOM 703 C C . LEU A 1 93 ? 5.149 -10.966 0.363 1.00 95.50 93 LEU A C 1
ATOM 705 O O . LEU A 1 93 ? 4.554 -12.014 0.109 1.00 95.50 93 LEU A O 1
ATOM 709 N N . PHE A 1 94 ? 4.520 -9.834 0.683 1.00 94.81 94 PHE A N 1
ATOM 710 C CA . PHE A 1 94 ? 3.064 -9.764 0.763 1.00 94.81 94 PHE A CA 1
ATOM 711 C C . PHE A 1 94 ? 2.447 -9.942 -0.625 1.00 94.81 94 PHE A C 1
ATOM 713 O O . PHE A 1 94 ? 1.558 -10.766 -0.820 1.00 94.81 94 PHE A O 1
ATOM 720 N N . THR A 1 95 ? 2.978 -9.225 -1.616 1.00 96.50 95 THR A N 1
ATOM 721 C CA . THR A 1 95 ? 2.525 -9.279 -3.009 1.00 96.50 95 THR A CA 1
ATOM 722 C C . THR A 1 95 ? 2.605 -10.695 -3.586 1.00 96.50 95 THR A C 1
ATOM 724 O O . THR A 1 95 ? 1.632 -11.161 -4.187 1.00 96.50 95 THR A O 1
ATOM 727 N N . ARG A 1 96 ? 3.717 -11.418 -3.377 1.00 95.81 96 ARG A N 1
ATOM 728 C CA . ARG A 1 96 ? 3.829 -12.832 -3.778 1.00 95.81 96 ARG A CA 1
ATOM 729 C C . ARG A 1 96 ? 2.864 -13.725 -3.004 1.00 95.81 96 ARG A C 1
ATOM 731 O O . ARG A 1 96 ? 2.221 -14.568 -3.620 1.00 95.81 96 ARG A O 1
ATOM 738 N N . GLY A 1 97 ? 2.727 -13.525 -1.692 1.00 94.75 97 GLY A N 1
ATOM 739 C CA . GLY A 1 97 ? 1.798 -14.288 -0.850 1.00 94.75 97 GLY A CA 1
ATOM 740 C C . GLY A 1 97 ? 0.333 -14.150 -1.276 1.00 94.75 97 GLY A C 1
ATOM 741 O O . GLY A 1 97 ? -0.420 -15.115 -1.211 1.00 94.75 97 GLY A O 1
ATOM 742 N N . MET A 1 98 ? -0.048 -12.981 -1.796 1.00 94.81 98 MET A N 1
ATOM 743 C CA . MET A 1 98 ? -1.371 -12.726 -2.376 1.00 94.81 98 MET A CA 1
ATOM 744 C C . MET A 1 98 ? -1.542 -13.294 -3.796 1.00 94.81 98 MET A C 1
ATOM 746 O O . MET A 1 98 ? -2.624 -13.185 -4.368 1.00 94.81 98 MET A O 1
ATOM 750 N N . GLY A 1 99 ? -0.489 -13.858 -4.398 1.00 93.88 99 GLY A N 1
ATOM 751 C CA . GLY A 1 99 ? -0.492 -14.301 -5.794 1.00 93.88 99 GLY A CA 1
ATOM 752 C C . GLY A 1 99 ? -0.566 -13.150 -6.803 1.00 93.88 99 GLY A C 1
ATOM 753 O O . GLY A 1 99 ? -0.937 -13.375 -7.949 1.00 93.88 99 GLY A O 1
ATOM 754 N N . MET A 1 100 ? -0.234 -11.924 -6.386 1.00 95.75 100 MET A N 1
ATOM 755 C CA . MET A 1 100 ? -0.385 -10.694 -7.178 1.00 95.75 100 MET A CA 1
ATOM 756 C C . MET A 1 100 ? 0.953 -10.150 -7.690 1.00 95.75 100 MET A C 1
ATOM 758 O O . MET A 1 100 ? 1.037 -8.996 -8.104 1.00 95.75 100 MET A O 1
ATOM 762 N N . SER A 1 101 ? 2.015 -10.954 -7.647 1.00 93.25 101 SER A N 1
ATOM 763 C CA . SER A 1 101 ? 3.303 -10.579 -8.232 1.00 93.25 101 SER A CA 1
ATOM 764 C C . SER A 1 101 ? 3.267 -10.674 -9.759 1.00 93.25 101 SER A C 1
ATOM 766 O O . SER A 1 101 ? 2.758 -11.646 -10.321 1.00 93.25 101 SER A O 1
ATOM 768 N N . CYS A 1 102 ? 3.828 -9.665 -10.421 1.00 89.38 102 CYS A N 1
ATOM 769 C CA . CYS A 1 102 ? 4.022 -9.620 -11.865 1.00 89.38 102 CYS A CA 1
ATOM 770 C C . CYS A 1 102 ? 5.370 -8.978 -12.210 1.00 89.38 102 CYS A C 1
ATOM 772 O O . CYS A 1 102 ? 5.894 -8.162 -11.451 1.00 89.38 102 CYS A O 1
ATOM 774 N N . THR A 1 103 ? 5.939 -9.315 -13.364 1.00 87.50 103 THR A N 1
ATOM 775 C CA . THR A 1 103 ? 7.224 -8.755 -13.803 1.00 87.50 103 THR A CA 1
ATOM 776 C C . THR A 1 103 ? 7.035 -7.822 -14.988 1.00 87.50 103 THR A C 1
ATOM 778 O O . THR A 1 103 ? 6.341 -8.135 -15.948 1.00 87.50 103 THR A O 1
ATOM 781 N N . TRP A 1 104 ? 7.690 -6.669 -14.912 1.00 81.69 104 TRP A N 1
ATOM 782 C CA . TRP A 1 104 ? 7.696 -5.626 -15.929 1.00 81.69 104 TRP A CA 1
ATOM 783 C C . TRP A 1 104 ? 9.128 -5.488 -16.454 1.00 81.69 104 TRP A C 1
ATOM 785 O O . TRP A 1 104 ? 9.926 -4.723 -15.903 1.00 81.69 104 TRP A O 1
ATOM 795 N N . ASP A 1 105 ? 9.467 -6.284 -17.467 1.00 72.75 105 ASP A N 1
ATOM 796 C CA . ASP A 1 105 ? 10.848 -6.515 -17.901 1.00 72.75 105 ASP A CA 1
ATOM 797 C C . ASP A 1 105 ? 11.426 -5.402 -18.792 1.00 72.75 105 ASP A C 1
ATOM 799 O O . ASP A 1 105 ? 12.342 -4.694 -18.385 1.00 72.75 105 ASP A O 1
ATOM 803 N N . SER A 1 106 ? 10.895 -5.217 -19.992 1.00 65.75 106 SER A N 1
ATOM 804 C CA . SER A 1 106 ? 11.591 -4.591 -21.115 1.00 65.75 106 SER A CA 1
ATOM 805 C C . SER A 1 106 ? 10.975 -3.253 -21.508 1.00 65.75 106 SER A C 1
ATOM 807 O O . SER A 1 106 ? 11.702 -2.293 -21.740 1.00 65.75 106 SER A O 1
ATOM 809 N N . GLU A 1 107 ? 9.645 -3.132 -21.490 1.00 62.88 107 GLU A N 1
ATOM 810 C CA . GLU A 1 107 ? 8.974 -1.871 -21.841 1.00 62.88 107 GLU A CA 1
ATOM 811 C C . GLU A 1 107 ? 9.066 -0.808 -20.740 1.00 62.88 107 GLU A C 1
ATOM 813 O O . GLU A 1 107 ? 9.006 0.388 -21.025 1.00 62.88 107 GLU A O 1
ATOM 818 N N . ARG A 1 108 ? 9.181 -1.224 -19.469 1.00 70.31 108 ARG A N 1
ATOM 819 C CA . ARG A 1 108 ? 9.196 -0.299 -18.318 1.00 70.31 108 ARG A CA 1
ATOM 820 C C . ARG A 1 108 ? 10.392 -0.452 -17.382 1.00 70.31 108 ARG A C 1
ATOM 822 O O . ARG A 1 108 ? 10.651 0.473 -16.621 1.00 70.31 108 ARG A O 1
ATOM 829 N N . GLY A 1 109 ? 11.110 -1.580 -17.414 1.00 81.19 109 GLY A N 1
ATOM 830 C CA . GLY A 1 109 ? 12.313 -1.792 -16.598 1.00 81.19 109 GLY A CA 1
ATOM 831 C C . GLY A 1 109 ? 12.070 -1.768 -15.085 1.00 81.19 109 GLY A C 1
ATOM 832 O O . GLY A 1 109 ? 12.951 -1.379 -14.323 1.00 8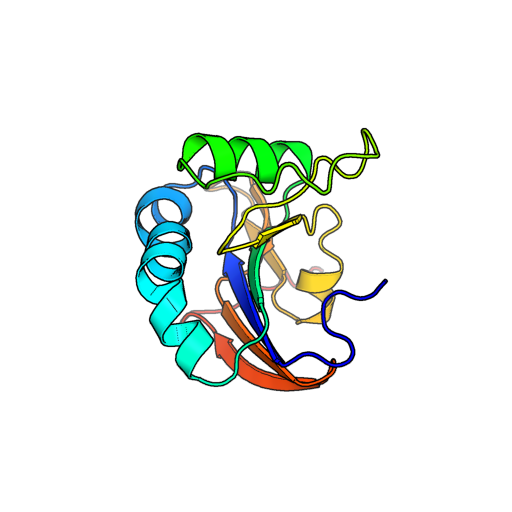1.19 109 GLY A O 1
ATOM 833 N N . PHE A 1 110 ? 10.868 -2.126 -14.626 1.00 85.50 110 PHE A N 1
ATOM 834 C CA . PHE A 1 110 ? 10.519 -2.053 -13.203 1.00 85.50 110 PHE A CA 1
ATOM 835 C C . PHE A 1 110 ? 10.879 -3.323 -12.436 1.00 85.50 110 PHE A C 1
ATOM 837 O O . PHE A 1 110 ? 10.934 -3.264 -11.205 1.00 85.50 110 PHE A O 1
ATOM 844 N N . GLY A 1 111 ? 11.123 -4.439 -13.128 1.00 90.44 111 GLY A N 1
ATOM 845 C CA . GLY A 1 111 ? 11.317 -5.738 -12.495 1.00 90.44 111 GLY A CA 1
ATOM 846 C C . GLY A 1 111 ? 10.015 -6.255 -11.883 1.00 90.44 111 GLY A C 1
ATOM 847 O O . GLY A 1 111 ? 8.930 -6.026 -12.418 1.00 90.44 111 GLY A O 1
ATOM 848 N N . GLU A 1 112 ? 10.115 -6.975 -10.772 1.00 92.38 112 GLU A N 1
ATOM 849 C CA . GLU A 1 112 ? 8.959 -7.544 -10.079 1.00 92.38 112 GLU A CA 1
ATOM 850 C C . GLU A 1 112 ? 8.187 -6.489 -9.279 1.00 92.38 112 GLU A C 1
ATOM 852 O O . GLU A 1 112 ? 8.776 -5.738 -8.502 1.00 92.38 112 GLU A O 1
ATOM 857 N N . ARG A 1 113 ? 6.865 -6.431 -9.474 1.00 93.75 113 ARG A N 1
ATOM 858 C CA . ARG A 1 113 ? 5.948 -5.440 -8.898 1.00 93.75 113 ARG A CA 1
ATOM 859 C C . ARG A 1 113 ? 4.606 -6.062 -8.521 1.00 93.75 113 ARG A C 1
ATOM 861 O O . ARG A 1 113 ? 4.285 -7.186 -8.900 1.00 93.75 113 ARG A O 1
ATOM 868 N N . SER A 1 114 ? 3.804 -5.291 -7.792 1.00 94.94 114 SER A N 1
ATOM 869 C CA . SER A 1 114 ? 2.412 -5.643 -7.517 1.00 94.94 114 SER A CA 1
ATOM 870 C C . SER A 1 114 ? 1.543 -5.422 -8.750 1.00 94.94 114 SER A C 1
ATOM 872 O O . SER A 1 114 ? 1.612 -4.370 -9.391 1.00 94.94 114 SER A O 1
ATOM 874 N N . TRP A 1 115 ? 0.689 -6.392 -9.060 1.00 94.88 115 TRP A N 1
ATOM 875 C CA . TRP A 1 115 ? -0.491 -6.154 -9.881 1.00 94.88 115 TRP A CA 1
ATOM 876 C C . TRP A 1 115 ? -1.443 -5.200 -9.150 1.00 94.88 115 TRP A C 1
ATOM 878 O O . TRP A 1 115 ? -1.396 -5.088 -7.923 1.00 94.88 115 TRP A O 1
ATOM 888 N N . ARG A 1 116 ? -2.323 -4.501 -9.873 1.00 94.81 116 ARG A N 1
ATOM 889 C CA . ARG A 1 116 ? -3.339 -3.677 -9.209 1.00 94.81 116 ARG A CA 1
ATOM 890 C C . ARG A 1 116 ? -4.465 -4.550 -8.688 1.00 94.81 116 ARG A C 1
ATOM 892 O O . ARG A 1 116 ? -5.102 -5.298 -9.430 1.00 94.81 116 ARG A O 1
ATOM 899 N N . TYR A 1 117 ? -4.745 -4.401 -7.408 1.00 96.88 117 TYR A N 1
ATOM 900 C CA . TYR A 1 117 ? -5.906 -4.994 -6.768 1.00 96.88 117 TYR A CA 1
ATOM 901 C C . TYR A 1 117 ? -6.280 -4.169 -5.543 1.00 96.88 117 TYR A C 1
ATOM 903 O O . TYR A 1 117 ? -5.487 -3.367 -5.047 1.00 96.88 117 TYR A O 1
ATOM 911 N N . SER A 1 118 ? -7.480 -4.389 -5.030 1.00 98.25 118 SER A N 1
ATOM 912 C CA . SER A 1 118 ? -7.860 -3.986 -3.687 1.00 98.25 118 SER A CA 1
ATOM 913 C C . SER A 1 118 ? -8.468 -5.160 -2.937 1.00 98.25 118 SER A C 1
ATOM 915 O O . SER A 1 118 ? -9.024 -6.088 -3.525 1.00 98.25 118 SER A O 1
ATOM 917 N N . VAL A 1 119 ? -8.306 -5.162 -1.623 1.00 98.50 119 VAL A N 1
ATOM 918 C CA . VAL A 1 119 ? -8.735 -6.244 -0.748 1.00 98.50 119 VAL A CA 1
ATOM 919 C C . VAL A 1 119 ? -9.281 -5.666 0.550 1.00 98.50 119 VAL A C 1
ATOM 921 O O . VAL A 1 119 ? -8.715 -4.731 1.115 1.00 98.50 119 VAL A O 1
ATOM 924 N N . VAL A 1 120 ? -10.388 -6.235 1.015 1.00 98.69 120 VAL A N 1
ATOM 925 C CA . VAL A 1 120 ? -10.894 -6.051 2.374 1.00 98.69 120 VAL A CA 1
ATOM 926 C C . VAL A 1 120 ? -10.372 -7.217 3.202 1.00 98.69 120 VAL A C 1
ATOM 928 O O . VAL A 1 120 ? -10.617 -8.378 2.864 1.00 98.69 120 VAL A O 1
ATOM 931 N N . ILE A 1 121 ? -9.633 -6.911 4.263 1.00 98.38 121 ILE A N 1
ATOM 932 C CA . ILE A 1 121 ? -9.070 -7.878 5.205 1.00 98.38 121 ILE A CA 1
ATOM 933 C C . ILE A 1 121 ? -9.771 -7.673 6.542 1.00 98.38 121 ILE A C 1
ATOM 935 O O . ILE A 1 121 ? -9.780 -6.564 7.058 1.00 98.38 121 ILE A O 1
ATOM 939 N N . ASN A 1 122 ? -10.334 -8.728 7.113 1.00 98.31 122 ASN A N 1
ATOM 940 C CA . ASN A 1 122 ? -11.014 -8.713 8.400 1.00 98.31 122 ASN A CA 1
ATOM 941 C C . ASN A 1 122 ? -10.336 -9.713 9.338 1.00 98.31 122 ASN A C 1
ATOM 943 O O . ASN A 1 122 ? -10.386 -10.918 9.098 1.00 98.31 122 ASN A O 1
ATOM 947 N N . ASP A 1 123 ? -9.640 -9.199 10.352 1.00 97.50 123 ASP A N 1
ATOM 948 C CA . ASP A 1 123 ? -8.827 -9.964 11.301 1.00 97.50 123 ASP A CA 1
ATOM 949 C C . ASP A 1 123 ? -7.933 -11.004 10.605 1.00 97.50 123 ASP A C 1
ATOM 951 O O . ASP A 1 123 ? -8.075 -12.219 10.760 1.00 97.50 123 ASP A O 1
ATOM 955 N N . MET A 1 124 ? -7.023 -10.496 9.765 1.00 95.88 124 MET A N 1
ATOM 956 C CA . MET A 1 124 ? -6.068 -11.281 8.966 1.00 95.88 124 MET A CA 1
ATOM 957 C C . MET A 1 124 ? -6.701 -12.259 7.954 1.00 95.88 124 MET A C 1
ATOM 959 O O . MET A 1 124 ? -5.987 -13.062 7.351 1.00 95.88 124 MET A O 1
ATOM 963 N N . LYS A 1 125 ? -8.018 -12.201 7.721 1.00 97.38 125 LYS A N 1
ATOM 964 C CA . LYS A 1 125 ? -8.711 -13.011 6.708 1.00 97.38 125 LYS A CA 1
ATOM 965 C C . LYS A 1 125 ? -9.167 -12.141 5.550 1.00 97.38 125 LYS A C 1
ATOM 967 O O . LYS A 1 125 ? -9.719 -11.067 5.755 1.00 97.38 125 LYS A O 1
ATOM 972 N N . ILE A 1 126 ? -8.978 -12.616 4.324 1.00 98.00 126 ILE A N 1
ATOM 973 C CA . ILE A 1 126 ? -9.511 -11.943 3.136 1.00 98.00 126 ILE A CA 1
ATOM 974 C C . ILE A 1 126 ? -11.038 -12.066 3.156 1.00 98.00 126 ILE A C 1
ATOM 976 O O . ILE A 1 126 ? -11.575 -13.168 3.073 1.00 98.00 126 ILE A O 1
ATOM 980 N N . GLU A 1 127 ? -11.728 -10.934 3.251 1.00 98.25 127 GLU A N 1
ATOM 981 C CA . GLU A 1 127 ? -13.189 -10.848 3.176 1.00 98.25 127 GLU A CA 1
ATOM 982 C C . GLU A 1 127 ? -13.645 -10.674 1.722 1.00 98.25 127 GLU A C 1
ATOM 984 O O . GLU A 1 127 ? -14.592 -11.317 1.265 1.00 98.25 127 GLU A O 1
ATOM 989 N N . LYS A 1 128 ? -12.944 -9.825 0.961 1.00 98.25 128 LYS A N 1
ATOM 990 C CA . LYS A 1 128 ? -13.251 -9.556 -0.447 1.00 98.25 128 LYS A CA 1
ATOM 991 C C . LYS A 1 128 ? -12.002 -9.132 -1.204 1.00 98.25 128 LYS A C 1
ATOM 993 O O . LYS A 1 128 ? -11.220 -8.346 -0.686 1.00 98.25 128 LYS A O 1
ATOM 998 N N . LEU A 1 129 ? -11.849 -9.608 -2.437 1.00 97.50 129 LEU A N 1
ATOM 999 C CA . LEU A 1 129 ? -10.753 -9.257 -3.339 1.00 97.50 129 LEU A CA 1
ATOM 1000 C C . LEU A 1 129 ? -11.316 -8.709 -4.659 1.00 97.50 129 LEU A C 1
ATOM 1002 O O . LEU A 1 129 ? -12.243 -9.289 -5.228 1.00 97.50 129 LEU A O 1
ATOM 1006 N N . PHE A 1 130 ? -10.733 -7.615 -5.142 1.00 97.00 130 PHE A N 1
ATOM 1007 C CA . PHE A 1 130 ? -11.031 -6.975 -6.419 1.00 97.00 130 PHE A CA 1
ATOM 1008 C C . PHE A 1 130 ? -9.728 -6.853 -7.208 1.00 97.00 130 PHE A C 1
ATOM 1010 O O . PHE A 1 130 ? -8.827 -6.127 -6.803 1.00 97.00 130 PHE A O 1
ATOM 1017 N N . VAL A 1 131 ? -9.607 -7.570 -8.321 1.00 95.12 131 VAL A N 1
ATOM 1018 C CA . VAL A 1 131 ? -8.380 -7.603 -9.132 1.00 95.12 131 VAL A CA 1
ATOM 1019 C C . VAL A 1 131 ? -8.619 -6.820 -10.418 1.00 95.12 131 VAL A C 1
ATOM 1021 O O . VAL A 1 131 ? -9.663 -6.994 -11.049 1.00 95.12 131 VAL A O 1
ATOM 1024 N N . GLU A 1 132 ? -7.679 -5.952 -10.807 1.00 90.00 132 GLU A N 1
ATOM 1025 C CA . GLU A 1 132 ? -7.762 -5.238 -12.086 1.00 90.00 132 GLU A CA 1
ATOM 1026 C C . GLU A 1 132 ? -7.803 -6.245 -13.244 1.00 90.00 132 GLU A C 1
ATOM 1028 O O . GLU A 1 132 ? -7.060 -7.232 -13.251 1.00 90.00 132 GLU A O 1
ATOM 1033 N N . ALA A 1 133 ? -8.691 -5.998 -14.211 1.00 84.50 133 ALA A N 1
ATOM 1034 C CA . ALA A 1 133 ? -8.854 -6.857 -15.373 1.00 84.50 133 ALA A CA 1
ATOM 1035 C C . ALA A 1 133 ? -7.553 -6.966 -16.182 1.00 84.50 133 ALA A C 1
ATOM 1037 O O . ALA A 1 133 ? -6.769 -6.026 -16.288 1.00 84.50 133 ALA A O 1
ATOM 1038 N N . GLY A 1 134 ? -7.353 -8.129 -16.793 1.00 78.00 134 GLY A N 1
ATOM 1039 C CA . GLY A 1 134 ? -6.105 -8.491 -17.452 1.00 78.00 134 GLY A CA 1
ATOM 1040 C C . GLY A 1 134 ? -5.556 -9.781 -16.864 1.00 78.00 134 GLY A C 1
ATOM 1041 O O . GLY A 1 134 ? -6.205 -10.443 -16.052 1.00 78.00 134 GLY A O 1
ATOM 1042 N N . LYS A 1 135 ? -4.365 -10.174 -17.304 1.00 64.38 135 LYS A N 1
ATOM 1043 C CA . LYS A 1 135 ? -3.660 -11.290 -16.684 1.00 64.38 135 LYS A CA 1
ATOM 1044 C C . LYS A 1 135 ? -2.727 -10.723 -15.629 1.00 64.38 135 LYS A C 1
ATOM 1046 O O . LYS A 1 135 ? -1.855 -9.927 -15.963 1.00 64.38 135 LYS A O 1
ATOM 1051 N N . VAL A 1 136 ? -2.863 -11.208 -14.397 1.00 65.31 136 VAL A N 1
ATOM 1052 C CA . VAL A 1 136 ? -1.741 -11.246 -13.457 1.00 65.31 136 VAL A CA 1
ATOM 1053 C C . VAL A 1 136 ? -0.719 -12.179 -14.098 1.00 65.31 136 VAL A C 1
ATOM 1055 O O . VAL A 1 136 ? -0.762 -13.394 -13.909 1.00 65.31 136 VAL A O 1
ATOM 1058 N N . ILE A 1 137 ? 0.123 -11.646 -14.982 1.00 56.66 137 ILE A N 1
ATOM 1059 C CA . ILE A 1 137 ? 1.217 -12.422 -15.547 1.00 56.66 137 ILE A CA 1
ATOM 1060 C C . ILE A 1 137 ? 2.241 -12.502 -14.420 1.00 56.66 137 ILE A C 1
ATOM 1062 O O . ILE A 1 137 ? 3.127 -11.657 -14.297 1.00 56.66 137 ILE A O 1
ATOM 1066 N N . GLN A 1 138 ? 2.087 -13.518 -13.563 1.00 48.03 138 GLN A N 1
ATOM 1067 C CA . GLN A 1 138 ? 3.256 -14.171 -12.999 1.00 48.03 138 GLN A CA 1
ATOM 1068 C C . GLN A 1 138 ? 4.153 -14.421 -14.201 1.00 48.03 138 GLN A C 1
ATOM 1070 O O . GLN A 1 138 ? 3.730 -15.096 -15.145 1.00 48.03 138 GLN A O 1
ATOM 1075 N N . ASN A 1 139 ? 5.371 -13.892 -14.191 1.00 39.53 139 ASN A N 1
ATOM 1076 C CA . ASN A 1 139 ? 6.404 -14.582 -14.931 1.00 39.53 139 ASN A CA 1
ATOM 1077 C C . ASN A 1 139 ? 6.485 -15.974 -14.296 1.00 39.53 139 ASN A C 1
ATOM 1079 O O . ASN A 1 139 ? 7.164 -16.185 -13.296 1.00 39.53 139 ASN A O 1
ATOM 1083 N N . PHE A 1 140 ? 5.702 -16.903 -14.848 1.00 33.41 140 PHE A N 1
ATOM 1084 C CA . PHE A 1 140 ? 6.058 -18.300 -14.896 1.00 33.41 140 PHE A CA 1
ATOM 1085 C C . PHE A 1 140 ? 7.444 -18.298 -15.526 1.00 33.41 140 PHE A C 1
ATOM 1087 O O . PHE A 1 140 ? 7.584 -18.109 -16.734 1.00 33.41 140 PHE A O 1
ATOM 1094 N N . GLY A 1 141 ? 8.470 -18.415 -14.688 1.00 32.12 141 GLY A N 1
ATOM 1095 C CA . GLY A 1 141 ? 9.731 -18.933 -15.182 1.00 32.12 141 GLY A CA 1
ATOM 1096 C C . GLY A 1 141 ? 9.466 -20.295 -15.832 1.00 32.12 141 GLY A C 1
ATOM 1097 O O . GLY A 1 141 ? 8.599 -21.045 -15.368 1.00 32.12 141 GLY A O 1
ATOM 1098 N N . PRO A 1 142 ? 10.172 -20.638 -16.909 1.00 36.84 142 PRO A N 1
ATOM 1099 C CA . PRO A 1 142 ? 11.177 -21.680 -16.821 1.00 36.84 142 PRO A CA 1
ATOM 1100 C C . PRO A 1 142 ? 12.358 -21.250 -15.937 1.00 36.84 142 PRO A C 1
ATOM 1102 O O . PRO A 1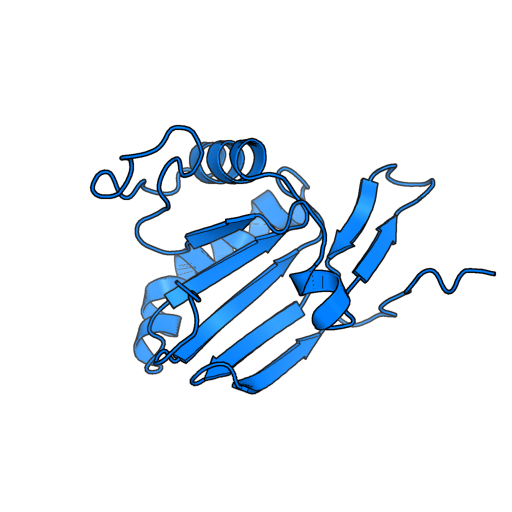 142 ? 12.760 -20.064 -16.002 1.00 36.84 142 PRO A O 1
#

Organism: NCBI:txid652834

Nearest PDB structures (foldseek):
  4f82-assembly1_B  TM=9.333E-01  e=2.209E-14  Burkholderia cenocepacia J2315
  5k2j-assembly4_H  TM=9.453E-01  e=8.904E-13  Vibrio vulnificus MO6-24/O
  5k1g-assembly1_A-2  TM=9.342E-01  e=9.490E-13  Vibrio vulnificus MO6-24/O
  5k2j-assembly3_E  TM=9.461E-01  e=2.989E-12  Vibrio vulnificus MO6-24/O
  3uma-assembly3_C  TM=9.113E-01  e=9.490E-13  Sinorhizobium meliloti

Foldseek 3Di:
DDPAAQFWEKEWEDFDQPDDCCLPDPVVVCVVCQVVVVVVRGPAYEYEKLAAPVSQVVSCVVSVFAFPPPPCPDPRPRGAGPTYTYDHNNVCPVQVVVVQWAADPDPPNSGIMGFTKMFTAHNNRTPDIGGPDDDSPPPPDD

Radius of gyration: 14.85 Å; Cα contacts (8 Å, |Δi|>4): 269; chains: 1; bounding box: 33×38×39 Å

Solvent-accessible surface area (backbone atoms only — not comparable to full-atom values): 8020 Å² total; per-residue (Å²): 133,73,91,39,65,89,32,33,30,40,40,37,35,31,53,41,78,84,36,70,64,45,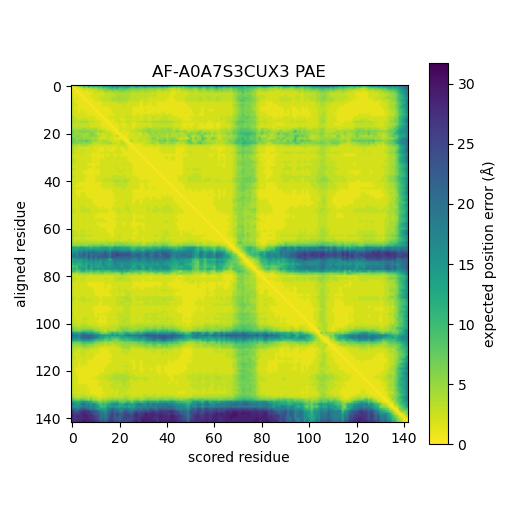65,72,43,51,56,57,46,51,50,73,42,38,69,65,51,39,72,70,75,34,77,47,43,34,44,34,26,42,36,44,60,67,60,44,49,53,42,41,52,73,74,65,54,56,69,35,82,89,55,61,86,40,98,89,44,78,45,48,34,70,67,61,25,71,42,52,33,54,82,41,56,64,38,47,74,71,68,34,34,25,59,35,68,81,94,73,62,66,42,69,23,25,43,50,32,36,34,36,31,47,53,73,35,83,74,44,78,48,69,59,88,78,78,78,48,51,72,74,69,130

InterPro domains:
  IPR013740 Redoxin [PF08534] (1-135)
  IPR036249 Thioredoxin-like superfamily [SSF52833] (1-133)
  IPR037944 Peroxiredoxin-5-like [PTHR10430] (3-135)
  IPR037944 Peroxiredoxin-5-like [cd03013] (1-135)